Protein AF-A0A2W6ZBE6-F1 (afdb_monomer_lite)

Structure (mmCIF, N/CA/C/O backbone):
data_AF-A0A2W6ZBE6-F1
#
_entry.id   AF-A0A2W6ZBE6-F1
#
loop_
_atom_site.group_PDB
_atom_site.id
_atom_site.type_symbol
_atom_site.label_atom_id
_atom_site.label_alt_id
_atom_site.label_comp_id
_atom_site.label_asym_id
_atom_site.label_entity_id
_atom_site.label_seq_id
_atom_site.pdbx_PDB_ins_code
_atom_site.Cartn_x
_atom_site.Cartn_y
_atom_site.Cartn_z
_atom_site.occupancy
_atom_site.B_iso_or_equiv
_atom_site.auth_seq_id
_atom_site.auth_comp_id
_atom_site.auth_asym_id
_atom_site.auth_atom_id
_atom_site.pdbx_PDB_model_num
ATOM 1 N N . MET A 1 1 ? 1.643 -12.311 -13.728 1.00 65.69 1 MET A N 1
ATOM 2 C CA . MET A 1 1 ? 2.041 -13.261 -14.792 1.00 65.69 1 MET A CA 1
ATOM 3 C C . MET A 1 1 ? 3.138 -12.632 -15.634 1.00 65.69 1 MET A C 1
ATOM 5 O O . MET A 1 1 ? 3.036 -11.437 -15.889 1.00 65.69 1 MET A O 1
ATOM 9 N N . PRO A 1 2 ? 4.175 -13.387 -16.030 1.00 70.38 2 PRO A N 1
ATOM 10 C CA . PRO A 1 2 ? 5.198 -12.881 -16.935 1.00 70.38 2 PRO A CA 1
ATOM 11 C C . PRO A 1 2 ? 4.637 -12.746 -18.359 1.00 70.38 2 PRO A C 1
ATOM 13 O O . PRO A 1 2 ? 4.106 -13.714 -18.909 1.00 70.38 2 PRO A O 1
ATOM 16 N N . VAL A 1 3 ? 4.766 -11.559 -18.948 1.00 72.94 3 VAL A N 1
ATOM 17 C CA . VAL A 1 3 ? 4.407 -11.250 -20.341 1.00 72.94 3 VAL A CA 1
ATOM 18 C C . VAL A 1 3 ? 5.595 -10.641 -21.078 1.00 72.94 3 VAL A C 1
ATOM 20 O O . VAL A 1 3 ? 6.477 -10.050 -20.450 1.00 72.94 3 VAL A O 1
ATOM 23 N N . THR A 1 4 ? 5.651 -10.784 -22.398 1.00 72.81 4 THR A N 1
ATOM 24 C CA . THR A 1 4 ? 6.714 -10.175 -23.206 1.00 72.81 4 THR A CA 1
ATOM 25 C C . THR A 1 4 ? 6.465 -8.675 -23.383 1.00 72.81 4 THR A C 1
ATOM 27 O O . THR A 1 4 ? 5.330 -8.242 -23.572 1.00 72.81 4 THR A O 1
ATOM 30 N N . THR A 1 5 ? 7.513 -7.857 -23.305 1.00 74.12 5 THR A N 1
ATOM 31 C CA . THR A 1 5 ? 7.397 -6.388 -23.347 1.00 74.12 5 THR A CA 1
ATOM 32 C C . THR A 1 5 ? 7.061 -5.823 -24.728 1.00 74.12 5 THR A C 1
ATOM 34 O O . THR A 1 5 ? 6.544 -4.712 -24.808 1.00 74.12 5 THR A O 1
ATOM 37 N N . ASP A 1 6 ? 7.355 -6.557 -25.800 1.00 73.62 6 ASP A N 1
ATOM 38 C CA . ASP A 1 6 ? 7.165 -6.137 -27.194 1.00 73.62 6 ASP A CA 1
ATOM 39 C C . ASP A 1 6 ? 5.770 -6.469 -27.743 1.00 73.62 6 ASP A C 1
ATOM 41 O O . ASP A 1 6 ? 5.188 -5.691 -28.495 1.00 73.62 6 ASP A O 1
ATOM 45 N N . THR A 1 7 ? 5.241 -7.625 -27.355 1.00 75.56 7 THR A N 1
ATOM 46 C CA . THR A 1 7 ? 4.015 -8.227 -27.891 1.00 75.56 7 THR A CA 1
ATOM 47 C C . THR A 1 7 ? 2.885 -8.260 -26.867 1.00 75.56 7 THR A C 1
ATOM 49 O O . THR A 1 7 ? 1.722 -8.310 -27.252 1.00 75.56 7 THR A O 1
ATOM 52 N N . GLY A 1 8 ? 3.196 -8.206 -25.567 1.00 76.06 8 GLY A N 1
ATOM 53 C CA . GLY A 1 8 ? 2.214 -8.367 -24.490 1.00 76.06 8 GLY A CA 1
ATOM 54 C C . GLY A 1 8 ? 1.739 -9.810 -24.292 1.00 76.06 8 GLY A C 1
ATOM 55 O O . GLY A 1 8 ? 0.866 -10.056 -23.461 1.00 76.06 8 GLY A O 1
ATOM 56 N N . ASP A 1 9 ? 2.312 -10.767 -25.025 1.00 78.75 9 ASP A N 1
ATOM 57 C CA . ASP A 1 9 ? 1.944 -12.176 -24.941 1.00 78.75 9 ASP A CA 1
ATOM 58 C C . ASP A 1 9 ? 2.423 -12.814 -23.631 1.00 78.75 9 ASP A C 1
ATOM 60 O O . ASP A 1 9 ? 3.460 -12.452 -23.074 1.00 78.75 9 ASP A O 1
ATOM 64 N N . ILE A 1 10 ? 1.684 -13.815 -23.141 1.00 73.00 10 ILE A N 1
ATOM 65 C CA . ILE A 1 10 ? 2.072 -14.585 -21.953 1.00 73.00 10 ILE A CA 1
ATOM 66 C C . ILE A 1 10 ? 3.362 -15.360 -22.247 1.00 73.00 10 ILE A C 1
ATOM 68 O O . ILE A 1 10 ? 3.397 -16.208 -23.138 1.00 73.00 10 ILE A O 1
ATOM 72 N N . ALA A 1 11 ? 4.404 -15.106 -21.452 1.00 69.94 11 ALA A N 1
ATOM 73 C CA . ALA A 1 11 ? 5.728 -15.694 -21.651 1.00 69.94 11 ALA A CA 1
ATOM 74 C C . ALA A 1 11 ? 5.818 -17.163 -21.189 1.00 69.94 11 ALA A C 1
ATOM 76 O O . ALA A 1 11 ? 6.668 -17.905 -21.671 1.00 69.94 11 ALA A O 1
ATOM 77 N N . ILE A 1 12 ? 4.962 -17.591 -20.249 1.00 66.19 12 ILE A N 1
ATOM 78 C CA . ILE A 1 12 ? 4.907 -18.967 -19.724 1.00 66.19 12 ILE A CA 1
ATOM 79 C C . ILE A 1 12 ? 3.445 -19.415 -19.615 1.00 66.19 12 ILE A C 1
ATOM 81 O O . ILE A 1 12 ? 2.671 -18.837 -18.850 1.00 66.19 12 ILE A O 1
ATOM 85 N N . THR A 1 13 ? 3.067 -20.472 -20.335 1.00 62.72 13 THR A N 1
ATOM 86 C CA . THR A 1 13 ? 1.751 -21.121 -20.229 1.00 62.72 13 THR A CA 1
ATOM 87 C C . THR A 1 13 ? 1.839 -22.385 -19.367 1.00 62.72 13 THR A C 1
ATOM 89 O O . THR A 1 13 ? 2.733 -23.203 -19.546 1.00 62.72 13 THR A O 1
ATOM 92 N N . LEU A 1 14 ? 0.899 -22.571 -18.429 1.00 57.34 14 LEU A N 1
ATOM 93 C CA . LEU A 1 14 ? 0.823 -23.752 -17.542 1.00 57.34 14 LEU A CA 1
ATOM 94 C C . LEU A 1 14 ? -0.012 -24.916 -18.121 1.00 57.34 14 LEU A C 1
ATOM 96 O O . LEU A 1 14 ? -0.210 -25.927 -17.449 1.00 57.34 14 LEU A O 1
ATOM 100 N N . ARG A 1 15 ? -0.527 -24.788 -19.350 1.00 54.41 15 ARG A N 1
ATOM 101 C CA . ARG A 1 15 ? -1.216 -25.869 -20.071 1.00 54.41 15 ARG A CA 1
ATOM 102 C C . ARG A 1 15 ? -0.215 -26.587 -20.977 1.00 54.41 15 ARG A C 1
ATOM 104 O O . ARG A 1 15 ? 0.450 -25.953 -21.788 1.00 54.41 15 ARG A O 1
ATOM 111 N N . SER A 1 16 ? -0.055 -27.887 -20.728 1.00 56.03 16 SER A N 1
ATOM 112 C CA . SER A 1 16 ? 1.073 -28.724 -21.162 1.00 56.03 16 SER A CA 1
ATOM 113 C C . SER A 1 16 ? 0.890 -29.378 -22.542 1.00 56.03 16 SER A C 1
ATOM 115 O O . SER A 1 16 ? 1.605 -30.327 -22.858 1.00 56.03 16 SER A O 1
ATOM 117 N N . ASP A 1 17 ? -0.071 -28.925 -23.343 1.00 59.41 17 ASP A N 1
ATOM 118 C CA . ASP A 1 17 ? -0.439 -29.509 -24.638 1.00 59.41 17 ASP A CA 1
ATOM 119 C C . ASP A 1 17 ? -0.013 -28.669 -25.856 1.00 59.41 17 ASP A C 1
ATOM 121 O O . ASP A 1 17 ? -0.056 -29.163 -26.982 1.00 59.41 17 ASP A O 1
ATOM 125 N N . GLU A 1 18 ? 0.482 -27.447 -25.648 1.00 63.34 18 GLU A N 1
ATOM 126 C CA . GLU A 1 18 ? 1.016 -26.585 -26.707 1.00 63.34 18 GLU A CA 1
ATOM 127 C C . GLU A 1 18 ? 2.547 -26.492 -26.591 1.00 63.34 18 GLU A C 1
ATOM 129 O O . GLU A 1 18 ? 3.091 -26.360 -25.491 1.00 63.34 18 GLU A O 1
ATOM 134 N N . ALA A 1 19 ? 3.263 -26.605 -27.719 1.00 59.69 19 ALA A N 1
ATOM 135 C CA . ALA A 1 19 ? 4.721 -26.481 -27.745 1.00 59.69 19 ALA A CA 1
ATOM 136 C C . ALA A 1 19 ? 5.146 -25.166 -27.060 1.00 59.69 19 ALA A C 1
ATOM 138 O O . ALA A 1 19 ? 4.481 -24.145 -27.262 1.00 59.69 19 ALA A O 1
ATOM 139 N N . PRO A 1 20 ? 6.222 -25.164 -26.247 1.00 57.28 20 PRO A N 1
ATOM 140 C CA . PRO A 1 20 ? 6.617 -23.984 -25.489 1.00 57.28 20 PRO A CA 1
ATOM 141 C C . PRO A 1 20 ? 6.773 -22.799 -26.440 1.00 57.28 20 PRO A C 1
ATOM 143 O O . PRO A 1 20 ? 7.522 -22.881 -27.415 1.00 57.28 20 PRO A O 1
ATOM 146 N N . ARG A 1 21 ? 6.052 -21.705 -26.168 1.00 57.00 21 ARG A N 1
ATOM 147 C CA . ARG A 1 21 ? 6.171 -20.479 -26.959 1.00 57.00 21 ARG A CA 1
ATOM 148 C C . ARG A 1 21 ? 7.610 -19.984 -26.866 1.00 57.00 21 ARG A C 1
ATOM 150 O O . ARG A 1 21 ? 8.060 -19.528 -25.817 1.00 57.00 21 ARG A O 1
ATOM 157 N N . THR A 1 22 ? 8.352 -20.103 -27.960 1.00 56.25 22 THR A N 1
ATOM 158 C CA . THR A 1 22 ? 9.726 -19.615 -28.044 1.00 56.25 22 THR A CA 1
ATOM 159 C C . THR A 1 22 ? 9.693 -18.100 -28.198 1.00 56.25 22 THR A C 1
ATOM 161 O O . THR A 1 22 ? 9.383 -17.575 -29.267 1.00 56.25 22 THR A O 1
ATOM 164 N N . VAL A 1 23 ? 10.015 -17.378 -27.127 1.00 57.25 23 VAL A N 1
ATOM 165 C CA . VAL A 1 23 ? 10.181 -15.923 -27.189 1.00 57.25 23 VAL A CA 1
ATOM 166 C C . VAL A 1 23 ? 11.502 -15.632 -27.901 1.00 57.25 23 VAL A C 1
ATOM 168 O O . VAL A 1 23 ? 12.581 -15.919 -27.381 1.00 57.25 23 VAL A O 1
ATOM 171 N N . THR A 1 24 ? 11.431 -15.085 -29.116 1.00 58.09 24 THR A N 1
ATOM 172 C CA . THR A 1 24 ? 12.631 -14.678 -29.859 1.00 58.09 24 THR A CA 1
ATOM 173 C C . THR A 1 24 ? 13.123 -13.347 -29.305 1.00 58.09 24 THR A C 1
ATOM 175 O O . THR A 1 24 ? 12.616 -12.286 -29.657 1.00 58.09 24 THR A O 1
ATOM 178 N N . VAL A 1 25 ? 14.109 -13.396 -28.411 1.00 56.66 25 VAL A N 1
ATOM 179 C CA . VAL A 1 25 ? 14.699 -12.194 -27.812 1.00 56.66 25 VAL A CA 1
ATOM 180 C C . VAL A 1 25 ? 15.662 -11.560 -28.818 1.00 56.66 25 VAL A C 1
ATOM 182 O O . VAL A 1 25 ? 16.738 -12.100 -29.064 1.00 56.66 25 VAL A O 1
ATOM 185 N N . ARG A 1 26 ? 15.282 -10.429 -29.428 1.00 55.91 26 ARG A N 1
ATOM 186 C CA . ARG A 1 26 ? 16.157 -9.706 -30.374 1.00 55.91 26 ARG A CA 1
ATOM 187 C C . ARG A 1 26 ? 17.293 -8.930 -29.696 1.00 55.91 26 ARG A C 1
ATOM 189 O O . ARG A 1 26 ? 18.295 -8.683 -30.351 1.00 55.91 26 ARG A O 1
ATOM 196 N N . ASP A 1 27 ? 17.184 -8.650 -28.396 1.00 58.62 27 ASP A N 1
ATOM 197 C CA . ASP A 1 27 ? 18.223 -8.000 -27.588 1.00 58.62 27 ASP A CA 1
ATOM 198 C C . ASP A 1 27 ? 18.318 -8.647 -26.199 1.00 58.62 27 ASP A C 1
ATOM 200 O O . ASP A 1 27 ? 17.539 -8.352 -25.292 1.00 58.62 27 ASP A O 1
ATOM 204 N N . GLY A 1 28 ? 19.284 -9.551 -26.015 1.00 58.06 28 GLY A N 1
ATOM 205 C CA . GLY A 1 28 ? 19.612 -10.153 -24.718 1.00 58.06 28 GLY A CA 1
ATOM 206 C C . GLY A 1 28 ? 20.337 -9.163 -23.803 1.00 58.06 28 GLY A C 1
ATOM 207 O O . GLY A 1 28 ? 21.509 -9.354 -23.475 1.00 58.06 28 GLY A O 1
ATOM 208 N N . SER A 1 29 ? 19.675 -8.067 -23.432 1.00 63.50 29 SER A N 1
ATOM 209 C CA . SER A 1 29 ? 20.253 -7.062 -22.544 1.00 63.50 29 SER A CA 1
ATOM 210 C C . SER A 1 29 ? 20.427 -7.626 -21.134 1.00 63.50 29 SER A C 1
ATOM 212 O O . SER A 1 29 ? 19.498 -8.133 -20.517 1.00 63.50 29 SER A O 1
ATOM 214 N N . ARG A 1 30 ? 21.632 -7.489 -20.568 1.00 63.69 30 ARG A N 1
ATOM 215 C CA . ARG A 1 30 ? 21.888 -7.781 -19.141 1.00 63.69 30 ARG A CA 1
ATOM 216 C C . ARG A 1 30 ? 21.415 -6.655 -18.216 1.00 63.69 30 ARG A C 1
ATOM 218 O O . ARG A 1 30 ? 21.510 -6.788 -16.999 1.00 63.69 30 ARG A O 1
ATOM 225 N N . LEU A 1 31 ? 20.976 -5.536 -18.793 1.00 65.94 31 LEU A N 1
ATOM 226 C CA . LEU A 1 31 ? 20.508 -4.351 -18.075 1.00 65.94 31 LEU A CA 1
ATOM 227 C C . LEU A 1 31 ? 18.977 -4.280 -18.031 1.00 65.94 31 LEU A C 1
ATOM 229 O O . LEU A 1 31 ? 18.429 -3.696 -17.098 1.00 65.94 31 LEU A O 1
ATOM 233 N N . ARG A 1 32 ? 18.289 -4.874 -19.015 1.00 66.81 32 ARG A N 1
ATOM 234 C CA . ARG A 1 32 ? 16.825 -4.873 -19.127 1.00 66.81 32 ARG A CA 1
ATOM 235 C C . ARG A 1 32 ? 16.295 -6.250 -19.526 1.00 66.81 32 ARG A C 1
ATOM 237 O O . ARG A 1 32 ? 16.810 -6.872 -20.445 1.00 66.81 32 ARG A O 1
ATOM 244 N N . SER A 1 33 ? 15.268 -6.699 -18.819 1.00 72.75 33 SER A N 1
ATOM 245 C CA . SER A 1 33 ? 14.455 -7.878 -19.101 1.00 72.75 33 SER A CA 1
ATOM 246 C C . SER A 1 33 ? 13.458 -7.573 -20.222 1.00 72.75 33 SER A C 1
ATOM 248 O O . SER A 1 33 ? 12.825 -6.522 -20.220 1.00 72.75 33 SER A O 1
ATOM 250 N N . ASN A 1 34 ? 13.256 -8.511 -21.149 1.00 72.06 34 ASN A N 1
ATOM 251 C CA . ASN A 1 34 ? 12.140 -8.451 -22.102 1.00 72.06 34 ASN A CA 1
ATOM 252 C C . ASN A 1 34 ? 10.844 -9.071 -21.542 1.00 72.06 34 ASN A C 1
ATOM 254 O O . ASN A 1 34 ? 9.863 -9.228 -22.266 1.00 72.06 34 ASN A O 1
ATOM 258 N N . VAL A 1 35 ? 10.854 -9.458 -20.266 1.00 69.81 35 VAL A N 1
ATOM 259 C CA . VAL A 1 35 ? 9.710 -9.994 -19.531 1.00 69.81 35 VAL A CA 1
ATOM 260 C C . VAL A 1 35 ? 9.282 -8.981 -18.476 1.00 69.81 35 VAL A C 1
ATOM 262 O O . VAL A 1 35 ? 10.109 -8.547 -17.669 1.00 69.81 35 VAL A O 1
ATOM 265 N N . ARG A 1 36 ? 7.988 -8.649 -18.465 1.00 74.25 36 ARG A N 1
ATOM 266 C CA . ARG A 1 36 ? 7.326 -7.820 -17.450 1.00 74.25 36 ARG A CA 1
ATOM 267 C C . ARG A 1 36 ? 6.389 -8.673 -16.602 1.00 74.25 36 ARG A C 1
ATOM 269 O O . ARG A 1 36 ? 5.755 -9.597 -17.108 1.00 74.25 36 ARG A O 1
ATOM 276 N N . TYR A 1 37 ? 6.283 -8.350 -15.319 1.00 73.94 37 TYR A N 1
ATOM 277 C CA . TYR A 1 37 ? 5.304 -8.955 -14.422 1.00 73.94 37 TYR A CA 1
ATOM 278 C C . TYR A 1 37 ? 4.060 -8.075 -14.327 1.00 73.94 37 TYR A C 1
ATOM 280 O O . TYR A 1 37 ? 4.125 -6.993 -13.752 1.00 73.94 37 TYR A O 1
ATOM 288 N N . ASP A 1 38 ? 2.932 -8.576 -14.834 1.00 74.94 38 ASP A N 1
ATOM 289 C CA . ASP A 1 38 ? 1.641 -7.889 -14.733 1.00 74.94 38 ASP A CA 1
ATOM 290 C C . ASP A 1 38 ? 0.743 -8.554 -13.681 1.00 74.94 38 ASP A C 1
ATOM 292 O O . ASP A 1 38 ? 0.606 -9.787 -13.645 1.00 74.94 38 ASP A O 1
ATOM 296 N N . MET A 1 39 ? 0.123 -7.740 -12.822 1.00 76.31 39 MET A N 1
ATOM 297 C CA . MET A 1 39 ? -0.902 -8.179 -11.873 1.00 76.31 39 MET A CA 1
ATOM 298 C C . MET A 1 39 ? -2.281 -8.030 -12.521 1.00 76.31 39 MET A C 1
ATOM 300 O O . MET A 1 39 ? -2.729 -6.919 -12.779 1.00 76.31 39 MET A O 1
ATOM 304 N N . ALA A 1 40 ? -2.949 -9.151 -12.804 1.00 79.56 40 ALA A N 1
ATOM 305 C CA . ALA A 1 40 ? -4.271 -9.138 -13.435 1.00 79.56 40 ALA A CA 1
ATOM 306 C C . ALA A 1 40 ? -5.400 -8.930 -12.414 1.00 79.56 40 ALA A C 1
ATOM 308 O O . ALA A 1 40 ? -6.334 -8.173 -12.660 1.00 79.56 40 ALA A O 1
ATOM 309 N N . TRP A 1 41 ? -5.322 -9.616 -11.274 1.00 80.56 41 TRP A N 1
ATOM 310 C CA . TRP A 1 41 ? -6.265 -9.503 -10.166 1.00 80.56 41 TRP A CA 1
ATOM 311 C C . TRP A 1 41 ? -5.640 -10.059 -8.884 1.00 80.56 41 TRP A C 1
ATOM 313 O O . TRP A 1 41 ? -4.752 -10.912 -8.944 1.00 80.56 41 TRP A O 1
ATOM 323 N N . THR A 1 42 ? -6.158 -9.613 -7.739 1.00 85.19 42 THR A N 1
ATOM 324 C CA . THR A 1 42 ? -5.842 -10.149 -6.409 1.00 85.19 42 THR A CA 1
ATOM 325 C C . THR A 1 42 ? -7.152 -10.418 -5.680 1.00 85.19 42 THR A C 1
ATOM 327 O O . THR A 1 42 ? -8.012 -9.543 -5.611 1.00 85.19 42 THR A O 1
ATOM 330 N N . ILE A 1 43 ? -7.315 -11.629 -5.145 1.00 89.56 43 ILE A N 1
ATOM 331 C CA . ILE A 1 43 ? -8.428 -11.977 -4.254 1.00 89.56 43 ILE A CA 1
ATOM 332 C C . ILE A 1 43 ? -7.857 -12.144 -2.852 1.00 89.56 43 ILE A C 1
ATOM 334 O O . ILE A 1 43 ? -6.923 -12.918 -2.651 1.00 89.56 43 ILE A O 1
ATOM 338 N N . VAL A 1 44 ? -8.442 -11.437 -1.887 1.00 88.88 44 VAL A N 1
ATOM 339 C CA . VAL A 1 44 ? -8.041 -11.492 -0.480 1.00 88.88 44 VAL A CA 1
ATOM 340 C C . VAL A 1 44 ? -9.216 -11.991 0.346 1.00 88.88 44 VAL A C 1
ATOM 342 O O . VAL A 1 44 ? -10.316 -11.449 0.266 1.00 88.88 44 VAL A O 1
ATOM 345 N N . ILE A 1 45 ? -8.978 -13.033 1.140 1.00 91.75 45 ILE A N 1
ATOM 346 C CA . ILE A 1 45 ? -9.953 -13.582 2.084 1.00 91.75 45 ILE A CA 1
ATOM 347 C C . ILE A 1 45 ? -9.471 -13.232 3.484 1.00 91.75 45 ILE A C 1
ATOM 349 O O . ILE A 1 45 ? -8.342 -13.553 3.851 1.00 91.75 45 ILE A O 1
ATOM 353 N N . ILE A 1 46 ? -10.329 -12.570 4.257 1.00 90.75 46 ILE A N 1
ATOM 354 C CA . ILE A 1 46 ? -9.987 -12.068 5.584 1.00 90.75 46 ILE A CA 1
ATOM 355 C C . ILE A 1 46 ? -10.858 -12.759 6.625 1.00 90.75 46 ILE A C 1
ATOM 357 O O . ILE A 1 46 ? -12.086 -12.723 6.551 1.00 90.75 46 ILE A O 1
ATOM 361 N N . ASP A 1 47 ? -10.209 -13.341 7.628 1.00 93.44 47 ASP A N 1
ATOM 362 C CA . ASP A 1 47 ? -10.877 -13.778 8.846 1.00 93.44 47 ASP A CA 1
ATOM 363 C C . ASP A 1 47 ? -11.047 -12.584 9.795 1.00 93.44 47 ASP A C 1
ATOM 365 O O . ASP A 1 47 ? -10.124 -12.195 10.516 1.00 93.44 47 ASP A O 1
ATOM 369 N N . MET A 1 48 ? -12.247 -12.000 9.794 1.00 91.81 48 MET A N 1
ATOM 370 C CA . MET A 1 48 ? -12.582 -10.831 10.614 1.00 91.81 48 MET A CA 1
ATOM 371 C C . MET A 1 48 ? -12.512 -11.108 12.121 1.00 91.81 48 MET A C 1
ATOM 373 O O . MET A 1 48 ? -12.372 -10.171 12.901 1.00 91.81 48 MET A O 1
ATOM 377 N N . SER A 1 49 ? -12.561 -12.372 12.558 1.00 92.88 49 SER A N 1
ATOM 378 C CA . SER A 1 49 ? -12.405 -12.705 13.980 1.00 92.88 49 SER A CA 1
ATOM 379 C C . SER A 1 49 ? -10.978 -12.462 14.487 1.00 92.88 49 SER A C 1
ATOM 381 O O . SER A 1 49 ? -10.759 -12.293 15.686 1.00 92.88 49 SER A O 1
ATOM 383 N N . ARG A 1 50 ? -10.004 -12.384 13.571 1.00 91.75 50 ARG A N 1
ATOM 384 C CA . ARG A 1 50 ? -8.576 -12.223 13.871 1.00 91.75 50 ARG A CA 1
ATOM 385 C C . ARG A 1 50 ? -8.050 -10.807 13.649 1.00 91.75 50 ARG A C 1
ATOM 387 O O . ARG A 1 50 ? -6.859 -10.576 13.828 1.00 91.75 50 ARG A O 1
ATOM 394 N N . THR A 1 51 ? -8.909 -9.854 13.289 1.00 92.06 51 THR A N 1
ATOM 395 C CA . THR A 1 51 ? -8.505 -8.462 13.019 1.00 92.06 51 THR A CA 1
ATOM 396 C C . THR A 1 51 ? -8.513 -7.574 14.263 1.00 92.06 51 THR A C 1
ATOM 398 O O . THR A 1 51 ? -8.181 -6.396 14.170 1.00 92.06 51 THR A O 1
ATOM 401 N N . ASN A 1 52 ? -8.889 -8.119 15.427 1.00 89.25 52 ASN A N 1
ATOM 402 C CA . ASN A 1 52 ? -8.931 -7.416 16.713 1.00 89.25 52 ASN A CA 1
ATOM 403 C C . ASN A 1 52 ? -9.734 -6.096 16.679 1.00 89.25 52 ASN A C 1
ATOM 405 O O . ASN A 1 52 ? -9.358 -5.108 17.303 1.00 89.25 52 ASN A O 1
ATOM 409 N N . GLY A 1 53 ? -10.830 -6.067 15.911 1.00 89.19 53 GLY A N 1
ATOM 410 C CA . GLY A 1 53 ? -11.696 -4.890 15.799 1.00 89.19 53 GLY A CA 1
ATOM 411 C C . GLY A 1 53 ? -11.146 -3.766 14.916 1.00 89.19 53 GLY A C 1
ATOM 412 O O . GLY A 1 53 ? -11.657 -2.651 14.996 1.00 89.19 53 GLY A O 1
ATOM 413 N N . ALA A 1 54 ? -10.136 -4.035 14.077 1.00 92.69 54 ALA A N 1
ATOM 414 C CA . ALA A 1 54 ? -9.624 -3.058 13.119 1.00 92.69 54 ALA A CA 1
ATOM 415 C C . ALA A 1 54 ? -10.771 -2.452 12.281 1.00 92.69 54 ALA A C 1
ATOM 417 O O . ALA A 1 54 ? -11.577 -3.207 11.718 1.00 92.69 54 ALA A O 1
ATOM 418 N N . PRO A 1 55 ? -10.857 -1.112 12.164 1.00 93.19 55 PRO A N 1
ATOM 419 C CA . PRO A 1 55 ? -11.878 -0.478 11.343 1.00 93.19 55 PRO A CA 1
ATOM 420 C C . PRO A 1 55 ? -11.773 -0.958 9.894 1.00 93.19 55 PRO A C 1
ATOM 422 O O . PRO A 1 55 ? -10.683 -0.978 9.323 1.00 93.19 55 PRO A O 1
ATOM 425 N N . LEU A 1 56 ? -12.909 -1.308 9.282 1.00 93.00 56 LEU A N 1
ATOM 426 C CA . LEU A 1 56 ? -12.933 -1.907 7.943 1.00 93.00 56 LEU A CA 1
ATOM 427 C C . LEU A 1 56 ? -12.219 -1.043 6.891 1.00 93.00 56 LEU A C 1
ATOM 429 O O . LEU A 1 56 ? -11.529 -1.589 6.037 1.00 93.00 56 LEU A O 1
ATOM 433 N N . GLY A 1 57 ? -12.348 0.286 6.971 1.00 94.69 57 GLY A N 1
ATOM 434 C CA . GLY A 1 57 ? -11.654 1.205 6.062 1.00 94.69 57 GLY A CA 1
ATOM 435 C C . GLY A 1 57 ? -10.131 1.104 6.173 1.00 94.69 57 GLY A C 1
ATOM 436 O O . GLY A 1 57 ? -9.451 0.923 5.172 1.00 94.69 57 GLY A O 1
ATOM 437 N N . VAL A 1 58 ? -9.599 1.105 7.396 1.00 95.69 58 VAL A N 1
ATOM 438 C CA . VAL A 1 58 ? -8.151 1.004 7.641 1.00 95.69 58 VAL A CA 1
ATOM 439 C C . VAL A 1 58 ? -7.619 -0.383 7.272 1.00 95.69 58 VAL A C 1
ATOM 441 O O . VAL A 1 58 ? -6.521 -0.522 6.739 1.00 95.69 58 VAL A O 1
ATOM 444 N N . LEU A 1 59 ? -8.418 -1.427 7.502 1.00 95.31 59 LEU A N 1
ATOM 445 C CA . LEU A 1 59 ? -8.103 -2.781 7.058 1.00 95.31 59 LEU A CA 1
ATOM 446 C C . LEU A 1 59 ? -8.064 -2.885 5.525 1.00 95.31 59 LEU A C 1
ATOM 448 O O . LEU A 1 59 ? -7.181 -3.549 4.984 1.00 95.31 59 LEU A O 1
ATOM 452 N N . ALA A 1 60 ? -8.987 -2.226 4.822 1.00 94.81 60 ALA A N 1
ATOM 453 C CA . ALA A 1 60 ? -8.980 -2.164 3.364 1.00 94.81 60 ALA A CA 1
ATOM 454 C C . ALA A 1 60 ? -7.747 -1.414 2.836 1.00 94.81 60 ALA A C 1
ATOM 456 O O . ALA A 1 60 ? -7.123 -1.872 1.879 1.00 94.81 60 ALA A O 1
ATOM 457 N N . ASP A 1 61 ? -7.345 -0.326 3.493 1.00 95.62 61 ASP A N 1
ATOM 458 C CA . ASP A 1 61 ? -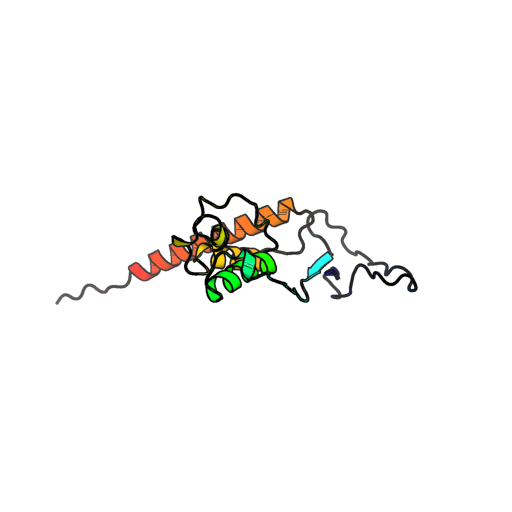6.114 0.406 3.181 1.00 95.62 61 ASP A CA 1
ATOM 459 C C . ASP A 1 61 ? -4.866 -0.477 3.371 1.00 95.62 61 ASP A C 1
ATOM 461 O O . ASP A 1 61 ? -4.018 -0.563 2.480 1.00 95.62 61 ASP A O 1
ATOM 465 N N . TYR A 1 62 ? -4.785 -1.213 4.486 1.00 94.31 62 TYR A N 1
ATOM 466 C CA . TYR A 1 62 ? -3.715 -2.183 4.747 1.00 94.31 62 TYR A CA 1
ATOM 467 C C . TYR A 1 62 ? -3.647 -3.272 3.668 1.00 94.31 62 TYR A C 1
ATOM 469 O O . TYR A 1 62 ? -2.588 -3.547 3.102 1.00 94.31 62 TYR A O 1
ATOM 477 N N . VAL A 1 63 ? -4.789 -3.883 3.342 1.00 93.50 63 VAL A N 1
ATOM 478 C CA . VAL A 1 63 ? -4.873 -4.934 2.319 1.00 93.50 63 VAL A CA 1
ATOM 479 C C . VAL A 1 63 ? -4.517 -4.394 0.937 1.00 93.50 63 VAL A C 1
ATOM 481 O O . VAL A 1 63 ? -3.880 -5.102 0.154 1.00 93.50 63 VAL A O 1
ATOM 484 N N . SER A 1 64 ? -4.877 -3.144 0.644 1.00 92.38 64 SER A N 1
ATOM 485 C CA . SER A 1 64 ? -4.499 -2.471 -0.598 1.00 92.38 64 SER A CA 1
ATOM 486 C C . SER A 1 64 ? -2.983 -2.347 -0.709 1.00 92.38 64 SER A C 1
ATOM 488 O O . SER A 1 64 ? -2.434 -2.693 -1.751 1.00 92.38 64 SER A O 1
ATOM 490 N N . MET A 1 65 ? -2.290 -1.965 0.368 1.00 91.50 65 MET A N 1
ATOM 491 C CA . MET A 1 65 ? -0.823 -1.918 0.385 1.00 91.50 65 MET A CA 1
ATOM 492 C C . MET A 1 65 ? -0.191 -3.293 0.168 1.00 91.50 65 MET A C 1
ATOM 494 O O . MET A 1 65 ? 0.653 -3.443 -0.714 1.00 91.50 65 MET A O 1
ATOM 498 N N . VAL A 1 66 ? -0.635 -4.314 0.906 1.00 89.94 66 VAL A N 1
ATOM 499 C CA . VAL A 1 66 ? -0.126 -5.689 0.747 1.00 89.94 66 VAL A CA 1
ATOM 500 C C . VAL A 1 66 ? -0.331 -6.190 -0.686 1.00 89.94 66 VAL A C 1
ATOM 502 O O . VAL A 1 66 ? 0.569 -6.786 -1.273 1.00 89.94 66 VAL A O 1
ATOM 505 N N . SER A 1 67 ? -1.497 -5.912 -1.272 1.00 88.50 67 SER A N 1
ATOM 506 C CA . SER A 1 67 ? -1.866 -6.399 -2.604 1.00 88.50 67 SER A CA 1
ATOM 507 C C . SER A 1 67 ? -1.149 -5.653 -3.726 1.00 88.50 67 SER A C 1
ATOM 509 O O . SER A 1 67 ? -0.641 -6.281 -4.649 1.00 88.50 67 SER A O 1
ATOM 511 N N . LEU A 1 68 ? -1.119 -4.320 -3.665 1.00 86.88 68 LEU A N 1
ATOM 512 C CA . LEU A 1 68 ? -0.571 -3.478 -4.730 1.00 86.88 68 LEU A CA 1
ATOM 513 C C . LEU A 1 68 ? 0.948 -3.425 -4.706 1.00 86.88 68 LEU A C 1
ATOM 515 O O . LEU A 1 68 ? 1.551 -3.269 -5.767 1.00 86.88 68 LEU A O 1
ATOM 519 N N . ALA A 1 69 ? 1.551 -3.522 -3.522 1.00 83.75 69 ALA A N 1
ATOM 520 C CA . ALA A 1 69 ? 2.992 -3.429 -3.381 1.00 83.75 69 ALA A CA 1
ATOM 521 C C . ALA A 1 69 ? 3.698 -4.779 -3.238 1.00 83.75 69 ALA A C 1
ATOM 523 O O . ALA A 1 69 ? 4.919 -4.826 -3.363 1.00 83.75 69 ALA A O 1
ATOM 524 N N . GLN A 1 70 ? 2.957 -5.868 -2.996 1.00 74.44 70 GLN A N 1
ATOM 525 C CA . GLN A 1 70 ? 3.521 -7.202 -2.742 1.00 74.44 70 GLN A CA 1
ATOM 526 C C . GLN A 1 70 ? 4.619 -7.175 -1.658 1.00 74.44 70 GLN A C 1
ATOM 528 O O . GLN A 1 70 ? 5.610 -7.901 -1.731 1.00 74.44 70 GLN A O 1
ATOM 533 N N . VAL A 1 71 ? 4.451 -6.298 -0.664 1.00 75.94 71 VAL A N 1
ATOM 534 C CA . VAL A 1 71 ? 5.378 -6.117 0.458 1.00 75.94 71 VAL A CA 1
ATOM 535 C C . VAL A 1 71 ? 5.210 -7.230 1.482 1.00 75.94 71 VAL A C 1
ATOM 537 O O . VAL A 1 71 ? 4.101 -7.720 1.689 1.00 75.94 71 VAL A O 1
ATOM 540 N N . ASP A 1 72 ? 6.300 -7.599 2.157 1.00 78.12 72 ASP A N 1
ATOM 541 C CA . ASP A 1 72 ? 6.244 -8.521 3.291 1.00 78.12 72 ASP A CA 1
ATOM 542 C C . ASP A 1 72 ? 5.534 -7.842 4.482 1.00 78.12 72 ASP A C 1
ATOM 544 O O . ASP A 1 72 ? 6.090 -6.910 5.075 1.00 78.12 72 ASP A O 1
ATOM 548 N N . PRO A 1 73 ? 4.325 -8.289 4.874 1.00 74.94 73 PRO A N 1
ATOM 549 C CA . PRO A 1 73 ? 3.599 -7.706 5.998 1.00 74.94 73 PRO A CA 1
ATOM 550 C C . PRO A 1 73 ? 4.284 -7.941 7.352 1.00 74.94 73 PRO A C 1
ATOM 552 O O . PRO A 1 73 ? 3.955 -7.259 8.324 1.00 74.94 73 PRO A O 1
ATOM 555 N N . ALA A 1 74 ? 5.219 -8.893 7.442 1.00 78.25 74 ALA A N 1
ATOM 556 C CA . ALA A 1 74 ? 5.986 -9.166 8.651 1.00 78.25 74 ALA A CA 1
ATOM 557 C C . ALA A 1 74 ? 7.230 -8.272 8.791 1.00 78.25 74 ALA A C 1
ATOM 559 O O . ALA A 1 74 ? 7.813 -8.229 9.878 1.00 78.25 74 ALA A O 1
ATOM 560 N N . ALA A 1 75 ? 7.610 -7.518 7.752 1.00 82.94 75 ALA A N 1
ATOM 561 C CA . ALA A 1 75 ? 8.755 -6.613 7.789 1.00 82.94 75 ALA A CA 1
ATOM 562 C C . ALA A 1 75 ? 8.605 -5.552 8.887 1.00 82.94 75 ALA A C 1
ATOM 564 O O . ALA A 1 75 ? 7.509 -5.029 9.115 1.00 82.94 75 ALA A O 1
ATOM 565 N N . ASP A 1 76 ? 9.698 -5.229 9.580 1.00 83.81 76 ASP A N 1
ATOM 566 C CA . ASP A 1 76 ? 9.693 -4.176 10.596 1.00 83.81 76 ASP A CA 1
ATOM 567 C C . ASP A 1 76 ? 9.621 -2.795 9.932 1.00 83.81 76 ASP A C 1
ATOM 569 O O . ASP A 1 76 ? 10.560 -2.340 9.281 1.00 83.81 76 ASP A O 1
ATOM 573 N N . LEU A 1 77 ? 8.469 -2.147 10.098 1.00 84.19 77 LEU A N 1
ATOM 574 C CA . LEU A 1 77 ? 8.153 -0.823 9.561 1.00 84.19 77 LEU A CA 1
ATOM 575 C C . LEU A 1 77 ? 7.797 0.160 10.684 1.00 84.19 77 LEU A C 1
ATOM 577 O O . LEU A 1 77 ? 7.234 1.222 10.427 1.00 84.19 77 LEU A O 1
ATOM 581 N N . SER A 1 78 ? 8.133 -0.177 11.933 1.00 83.00 78 SER A N 1
ATOM 582 C CA . SER A 1 78 ? 7.795 0.620 13.120 1.00 83.00 78 SER A CA 1
ATOM 583 C C . SER A 1 78 ? 8.350 2.050 13.075 1.00 83.00 78 SER A C 1
ATOM 585 O O . SER A 1 78 ? 7.734 2.964 13.612 1.00 83.00 78 SER A O 1
ATOM 587 N N . GLY A 1 79 ? 9.474 2.270 12.385 1.00 84.94 79 GLY A N 1
ATOM 588 C CA . GLY A 1 79 ? 10.064 3.597 12.182 1.00 84.94 79 GLY A CA 1
ATOM 589 C C . GLY A 1 79 ? 9.429 4.433 11.062 1.00 84.94 79 GLY A C 1
ATOM 590 O O . GLY A 1 79 ? 9.897 5.539 10.805 1.00 84.94 79 GLY A O 1
ATOM 591 N N . GLN A 1 80 ? 8.416 3.917 10.360 1.00 87.56 80 GLN A N 1
ATOM 592 C CA . GLN A 1 80 ? 7.747 4.606 9.254 1.00 87.56 80 GLN A CA 1
ATOM 593 C C . GLN A 1 80 ? 6.288 4.898 9.611 1.00 87.56 80 GLN A C 1
ATOM 595 O O . GLN A 1 80 ? 5.599 4.079 10.214 1.00 87.56 80 GLN A O 1
ATOM 600 N N . SER A 1 81 ? 5.785 6.059 9.194 1.00 91.62 81 SER A N 1
ATOM 601 C CA . SER A 1 81 ? 4.357 6.364 9.293 1.00 91.62 81 SER A CA 1
ATOM 602 C C . SER A 1 81 ? 3.635 5.665 8.144 1.00 91.62 81 SER A C 1
ATOM 604 O O . SER A 1 81 ? 3.543 6.225 7.061 1.00 91.62 81 SER A O 1
ATOM 606 N N . THR A 1 82 ? 3.179 4.430 8.342 1.00 92.94 82 THR A N 1
ATOM 607 C CA . THR A 1 82 ? 2.544 3.594 7.305 1.00 92.94 82 THR A CA 1
ATOM 608 C C . THR A 1 82 ? 1.342 2.842 7.862 1.00 92.94 82 THR A C 1
ATOM 610 O O . THR A 1 82 ? 1.366 2.385 9.010 1.00 92.94 82 THR A O 1
ATOM 613 N N . VAL A 1 83 ? 0.320 2.634 7.027 1.00 94.88 83 VAL A N 1
ATOM 614 C CA . VAL A 1 83 ? -0.817 1.762 7.348 1.00 94.88 83 VAL A CA 1
ATOM 615 C C . VAL A 1 83 ? -0.379 0.329 7.660 1.00 94.88 83 VAL A C 1
ATOM 617 O O . VAL A 1 83 ? -1.062 -0.381 8.395 1.00 94.88 83 VAL A O 1
ATOM 620 N N . MET A 1 84 ? 0.798 -0.094 7.186 1.00 93.31 84 MET A N 1
ATOM 621 C CA . MET A 1 84 ? 1.367 -1.417 7.457 1.00 93.31 84 MET A CA 1
ATOM 622 C C . MET A 1 84 ? 1.603 -1.684 8.954 1.00 93.31 84 MET A C 1
ATOM 624 O O . MET A 1 84 ? 1.740 -2.838 9.361 1.00 93.31 84 MET A O 1
ATOM 628 N N . ASN A 1 85 ? 1.588 -0.643 9.793 1.00 93.19 85 ASN A N 1
ATOM 629 C CA . ASN A 1 85 ? 1.663 -0.767 11.246 1.00 93.19 85 ASN A CA 1
ATOM 630 C C . ASN A 1 85 ? 0.310 -1.041 11.927 1.00 93.19 85 ASN A C 1
ATOM 632 O O . ASN A 1 85 ? 0.289 -1.160 13.151 1.00 93.19 85 ASN A O 1
ATOM 636 N N . LEU A 1 86 ? -0.790 -1.217 11.178 1.00 93.38 86 LEU A 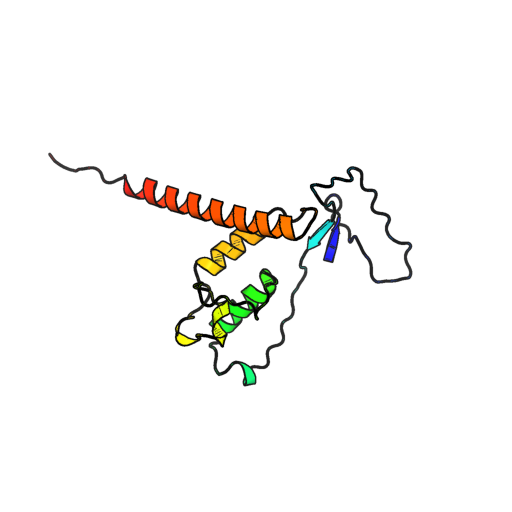N 1
ATOM 637 C CA . LEU A 1 86 ? -2.147 -1.450 11.700 1.00 93.38 86 LEU A CA 1
ATOM 638 C C . LEU A 1 86 ? -2.197 -2.484 12.835 1.00 93.38 86 LEU A C 1
ATOM 640 O O . LEU A 1 86 ? -2.825 -2.250 13.861 1.00 93.38 86 LEU A O 1
ATOM 644 N N . PHE A 1 87 ? -1.513 -3.619 12.683 1.00 91.50 87 PHE A N 1
ATOM 645 C CA . PHE A 1 87 ? -1.542 -4.688 13.689 1.00 91.50 87 PHE A CA 1
ATOM 646 C C . PHE A 1 87 ? -0.483 -4.549 14.793 1.00 91.50 87 PHE A C 1
ATOM 648 O O . PHE A 1 87 ? -0.516 -5.310 15.757 1.00 91.50 87 PHE A O 1
ATOM 655 N N . ARG A 1 88 ? 0.446 -3.590 14.678 1.00 90.25 88 ARG A N 1
ATOM 656 C CA . ARG A 1 88 ? 1.478 -3.305 15.693 1.00 90.25 88 ARG A CA 1
ATOM 657 C C . ARG A 1 88 ? 1.107 -2.123 16.583 1.00 90.25 88 ARG A C 1
ATOM 659 O O . ARG A 1 88 ? 1.252 -2.212 17.796 1.00 90.25 88 ARG A O 1
ATOM 666 N N . ALA A 1 89 ? 0.629 -1.040 15.977 1.00 89.56 89 ALA A N 1
ATOM 667 C CA . ALA A 1 89 ? 0.286 0.216 16.634 1.00 89.56 89 ALA A CA 1
ATOM 668 C C . ALA A 1 89 ? -1.068 0.741 16.109 1.00 89.56 89 ALA A C 1
ATOM 670 O O . ALA A 1 89 ? -1.125 1.785 15.464 1.00 89.56 89 ALA A O 1
ATOM 671 N N . PRO A 1 90 ? -2.182 0.024 16.357 1.00 87.81 90 PRO A N 1
ATOM 672 C CA . PRO A 1 90 ? -3.487 0.334 15.761 1.00 87.81 90 PRO A CA 1
ATOM 673 C C . PRO A 1 90 ? -4.019 1.731 16.105 1.00 87.81 90 PRO A C 1
ATOM 675 O O . PRO A 1 90 ? -4.809 2.280 15.349 1.00 87.81 90 PRO A O 1
ATOM 678 N N . GLN A 1 91 ? -3.600 2.305 17.237 1.00 88.19 91 GLN A N 1
ATOM 679 C CA . GLN A 1 91 ? -4.032 3.638 17.673 1.00 88.19 91 GLN A CA 1
ATOM 680 C C . GLN A 1 91 ? -3.399 4.765 16.842 1.00 88.19 91 GLN A C 1
ATOM 682 O O . GLN A 1 91 ? -3.964 5.851 16.755 1.00 88.19 9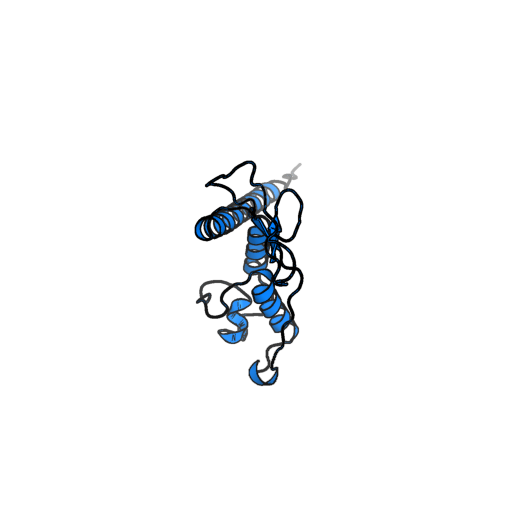1 GLN A O 1
ATOM 687 N N . ASP A 1 92 ? -2.261 4.490 16.201 1.00 88.12 92 ASP A N 1
ATOM 688 C CA . ASP A 1 92 ? -1.487 5.470 15.435 1.00 88.12 92 ASP A CA 1
ATOM 689 C C . ASP A 1 92 ? -1.804 5.410 13.930 1.00 88.12 92 ASP A C 1
ATOM 691 O O . ASP A 1 92 ? -1.225 6.147 13.131 1.00 88.12 92 ASP A O 1
ATOM 695 N N . VAL A 1 93 ? -2.721 4.522 13.526 1.00 92.69 93 VAL A N 1
ATOM 696 C CA . VAL A 1 93 ? -3.043 4.247 12.125 1.00 92.69 93 VAL A CA 1
ATOM 697 C C . VAL A 1 93 ? -4.513 4.537 11.852 1.00 92.69 93 VAL A C 1
ATOM 699 O O . VAL A 1 93 ? -5.406 3.803 12.267 1.00 92.69 93 VAL A O 1
ATOM 702 N N . SER A 1 94 ? -4.764 5.598 11.089 1.00 94.00 94 SER A N 1
ATOM 703 C CA . SER A 1 94 ? -6.111 6.023 10.687 1.00 94.00 94 SER A CA 1
ATOM 704 C C . SER A 1 94 ? -6.449 5.729 9.221 1.00 94.00 94 SER A C 1
ATOM 706 O O . SER A 1 94 ? -7.587 5.952 8.811 1.00 94.00 94 SER A O 1
ATOM 708 N N . GLY A 1 95 ? -5.494 5.216 8.441 1.00 94.94 95 GLY A N 1
ATOM 709 C CA . GLY A 1 95 ? -5.643 4.898 7.019 1.00 94.94 95 GLY A CA 1
ATOM 710 C C . GLY A 1 95 ? -4.320 5.036 6.265 1.00 94.94 95 GLY A C 1
ATOM 711 O O . GLY A 1 95 ? -3.259 5.112 6.891 1.00 94.94 95 GLY A O 1
ATOM 712 N N . LEU A 1 96 ? -4.386 5.095 4.930 1.00 95.00 96 LEU A N 1
ATOM 713 C CA . LEU A 1 96 ? -3.214 5.364 4.085 1.00 95.00 96 LEU A CA 1
ATOM 714 C C . LEU A 1 96 ? -2.542 6.690 4.453 1.00 95.00 96 LEU A C 1
ATOM 716 O O . LEU A 1 96 ? -3.137 7.770 4.350 1.00 95.00 96 LEU A O 1
ATOM 720 N N . THR A 1 97 ? -1.260 6.617 4.788 1.00 94.31 97 THR A N 1
ATOM 721 C CA . THR A 1 97 ? -0.440 7.788 5.091 1.00 94.31 97 THR A CA 1
ATOM 722 C C . THR A 1 97 ? 0.128 8.415 3.817 1.00 94.31 97 THR A C 1
ATOM 724 O O . THR A 1 97 ? -0.015 7.897 2.704 1.00 94.31 97 THR A O 1
ATOM 727 N N . GLN A 1 98 ? 0.811 9.553 3.963 1.00 91.62 98 GLN A N 1
ATOM 728 C CA . GLN A 1 98 ? 1.543 10.136 2.840 1.00 91.62 98 GLN A CA 1
ATOM 729 C C . GLN A 1 98 ? 2.699 9.238 2.380 1.00 91.62 98 GLN A C 1
ATOM 731 O O . GLN A 1 98 ? 2.936 9.115 1.181 1.00 91.62 98 GLN A O 1
ATOM 736 N N . TRP A 1 99 ? 3.366 8.562 3.319 1.00 90.25 99 TRP A N 1
ATOM 737 C CA . TRP A 1 99 ? 4.432 7.611 3.013 1.00 90.25 99 TRP A CA 1
ATOM 738 C C . TRP A 1 99 ? 3.920 6.457 2.146 1.00 90.25 99 TRP A C 1
ATOM 740 O O . TRP A 1 99 ? 4.565 6.118 1.159 1.00 90.25 99 TRP A O 1
ATOM 750 N N . ASP A 1 100 ? 2.737 5.913 2.458 1.00 92.94 100 ASP A N 1
ATOM 751 C CA . ASP A 1 100 ? 2.124 4.823 1.688 1.00 92.94 100 ASP A CA 1
ATOM 752 C C . ASP A 1 100 ? 1.857 5.241 0.237 1.00 92.94 100 ASP A C 1
ATOM 754 O O . ASP A 1 100 ? 2.205 4.533 -0.710 1.00 92.94 100 ASP A O 1
ATOM 758 N N . LYS A 1 101 ? 1.277 6.434 0.057 1.00 93.25 101 LYS A N 1
ATOM 759 C CA . LYS A 1 101 ? 0.955 6.993 -1.264 1.00 93.25 101 LYS A CA 1
ATOM 760 C C . LYS A 1 101 ? 2.209 7.261 -2.087 1.00 93.25 101 LYS A C 1
ATOM 762 O O . LYS A 1 101 ? 2.227 6.963 -3.278 1.00 93.25 101 LYS A O 1
ATOM 767 N N . ASP A 1 102 ? 3.247 7.808 -1.462 1.00 90.69 102 ASP A N 1
ATOM 768 C CA . ASP A 1 102 ? 4.512 8.106 -2.135 1.00 90.69 102 ASP A CA 1
ATOM 769 C C . ASP A 1 102 ? 5.253 6.825 -2.506 1.00 90.69 102 ASP A C 1
ATOM 771 O O . ASP A 1 102 ? 5.788 6.714 -3.606 1.00 90.69 102 ASP A O 1
ATOM 775 N N . TYR A 1 103 ? 5.224 5.823 -1.629 1.00 88.50 103 TYR A N 1
ATOM 776 C CA . TYR A 1 103 ? 5.795 4.518 -1.920 1.00 88.50 103 TYR A CA 1
ATOM 777 C C . TYR A 1 103 ? 5.094 3.841 -3.102 1.00 88.50 103 TYR A C 1
ATOM 779 O O . TYR A 1 103 ? 5.769 3.380 -4.020 1.00 88.50 103 TYR A O 1
ATOM 787 N N . LEU A 1 104 ? 3.756 3.833 -3.131 1.00 90.31 104 LEU A N 1
ATOM 788 C CA . LEU A 1 104 ? 3.007 3.304 -4.273 1.00 90.31 104 LEU A CA 1
ATOM 789 C C . LEU A 1 104 ? 3.296 4.100 -5.552 1.00 90.31 104 LEU A C 1
ATOM 791 O O . LEU A 1 104 ? 3.577 3.503 -6.586 1.00 90.31 104 LEU A O 1
ATOM 795 N N . ALA A 1 105 ? 3.290 5.433 -5.501 1.00 90.06 105 ALA A N 1
ATOM 796 C CA . ALA A 1 105 ? 3.611 6.256 -6.666 1.00 90.06 105 ALA A CA 1
ATOM 797 C C . ALA A 1 105 ? 5.007 5.929 -7.224 1.00 90.06 105 ALA A C 1
ATOM 799 O O . ALA A 1 105 ? 5.150 5.674 -8.420 1.00 90.06 105 ALA A O 1
ATOM 800 N N . ALA A 1 106 ? 6.016 5.842 -6.355 1.00 86.50 106 ALA A N 1
ATOM 801 C CA . ALA A 1 106 ? 7.376 5.474 -6.728 1.00 86.50 106 ALA A CA 1
ATOM 802 C C . ALA A 1 106 ? 7.474 4.043 -7.279 1.00 86.50 106 ALA A C 1
ATOM 804 O O . ALA A 1 106 ? 8.179 3.805 -8.262 1.00 86.50 106 ALA A O 1
ATOM 805 N N . LEU A 1 107 ? 6.755 3.092 -6.675 1.00 84.75 107 LEU A N 1
ATOM 806 C CA . LEU A 1 107 ? 6.724 1.698 -7.110 1.00 84.75 107 LEU A CA 1
ATOM 807 C C . LEU A 1 107 ? 6.180 1.564 -8.534 1.00 84.75 107 LEU A C 1
ATOM 809 O O . LEU A 1 107 ? 6.771 0.860 -9.350 1.00 84.75 107 LEU A O 1
ATOM 813 N N . TYR A 1 108 ? 5.084 2.258 -8.836 1.00 84.25 108 TYR A N 1
ATOM 814 C CA . TYR A 1 108 ? 4.448 2.205 -10.152 1.00 84.25 108 TYR A CA 1
ATOM 815 C C . TYR A 1 108 ? 5.125 3.117 -11.190 1.00 84.25 108 TYR A C 1
ATOM 817 O O . TYR A 1 108 ? 4.977 2.880 -12.387 1.00 84.25 108 TYR A O 1
ATOM 825 N N . ALA A 1 109 ? 5.903 4.118 -10.767 1.00 83.75 109 ALA A N 1
ATOM 826 C CA . ALA A 1 109 ? 6.744 4.920 -11.659 1.00 83.75 109 ALA A CA 1
ATOM 827 C C . ALA A 1 109 ? 8.064 4.218 -12.035 1.00 83.75 109 ALA A C 1
ATOM 829 O O . ALA A 1 109 ? 8.673 4.536 -13.061 1.00 83.75 109 ALA A O 1
ATOM 830 N N . ALA A 1 110 ? 8.538 3.274 -11.215 1.00 76.56 110 ALA A N 1
ATOM 831 C CA . ALA A 1 110 ? 9.790 2.574 -11.458 1.00 76.56 110 ALA A CA 1
ATOM 832 C C . ALA A 1 110 ? 9.696 1.628 -12.680 1.00 76.56 110 ALA A C 1
ATOM 834 O O . ALA A 1 110 ? 8.743 0.858 -12.800 1.00 76.56 110 ALA A O 1
ATOM 835 N N . PRO A 1 111 ? 10.715 1.601 -13.566 1.00 66.94 111 PRO A N 1
ATOM 836 C CA . PRO A 1 111 ? 10.756 0.673 -14.695 1.00 66.94 111 PRO A CA 1
ATOM 837 C C . PRO A 1 111 ? 10.645 -0.795 -14.250 1.00 66.94 111 PRO A C 1
ATOM 839 O O . PRO A 1 111 ? 11.486 -1.286 -13.491 1.00 66.94 111 PRO A O 1
ATOM 842 N N . THR A 1 112 ? 9.616 -1.495 -14.735 1.00 66.00 112 THR A N 1
ATOM 843 C CA . THR A 1 112 ? 9.279 -2.890 -14.372 1.00 66.00 112 THR A CA 1
ATOM 844 C C . THR A 1 112 ? 10.093 -3.934 -15.153 1.00 66.00 112 THR A C 1
ATOM 846 O O . THR A 1 112 ? 9.984 -5.131 -14.909 1.00 66.00 112 THR A O 1
ATOM 849 N N . ASP A 1 113 ? 10.925 -3.494 -16.097 1.00 63.03 113 ASP A N 1
ATOM 850 C CA . ASP A 1 113 ? 11.704 -4.314 -17.027 1.00 63.03 113 ASP A CA 1
ATOM 851 C C . ASP A 1 113 ? 13.169 -4.489 -16.586 1.00 63.03 113 ASP A C 1
ATOM 853 O O . ASP A 1 113 ? 14.043 -4.731 -17.413 1.00 63.03 113 ASP A O 1
ATOM 857 N N . ARG A 1 114 ? 13.506 -4.343 -15.297 1.00 60.94 114 ARG A N 1
ATOM 858 C CA . ARG A 1 114 ? 14.905 -4.492 -14.849 1.00 60.94 114 ARG A CA 1
ATOM 859 C C . ARG A 1 114 ? 15.329 -5.956 -14.747 1.00 60.94 114 ARG A C 1
ATOM 861 O O . ARG A 1 114 ? 14.560 -6.822 -14.350 1.00 60.94 114 ARG A O 1
ATOM 868 N N . ALA A 1 115 ? 16.593 -6.222 -15.074 1.00 52.09 115 ALA A N 1
ATOM 869 C CA . ALA A 1 115 ? 17.125 -7.580 -15.208 1.00 52.09 115 ALA A CA 1
ATOM 870 C C . ALA A 1 115 ? 17.280 -8.360 -13.879 1.00 52.09 115 ALA A C 1
ATOM 872 O O . ALA A 1 115 ? 17.548 -9.559 -13.909 1.00 52.09 115 ALA A O 1
ATOM 873 N N . ASN A 1 116 ? 17.160 -7.710 -12.711 1.00 55.97 116 ASN A N 1
ATOM 874 C CA . ASN A 1 116 ? 17.299 -8.347 -11.393 1.00 55.97 116 ASN A CA 1
ATOM 875 C C . ASN A 1 116 ? 16.497 -7.595 -10.309 1.00 55.97 116 ASN A C 1
ATOM 877 O O . ASN A 1 116 ? 16.473 -6.364 -10.316 1.00 55.97 116 ASN A O 1
ATOM 881 N N . GLY A 1 117 ? 15.934 -8.315 -9.329 1.00 56.19 117 GLY A N 1
ATOM 882 C CA . GLY A 1 117 ? 15.154 -7.761 -8.210 1.00 56.19 117 GLY A CA 1
ATOM 883 C C . GLY A 1 117 ? 15.887 -6.672 -7.415 1.00 56.19 117 GLY A C 1
ATOM 884 O O . GLY A 1 117 ? 15.325 -5.613 -7.177 1.00 56.19 117 GLY A O 1
ATOM 885 N N . ARG A 1 118 ? 17.197 -6.817 -7.152 1.00 57.72 118 ARG A N 1
ATOM 886 C CA . ARG A 1 118 ? 17.973 -5.745 -6.481 1.00 57.72 118 ARG A CA 1
ATOM 887 C C . ARG A 1 118 ? 18.017 -4.431 -7.271 1.00 57.72 118 ARG A C 1
ATOM 889 O O . ARG A 1 118 ? 18.113 -3.357 -6.688 1.00 57.72 118 ARG A O 1
ATOM 896 N N . GLN A 1 119 ? 18.000 -4.505 -8.604 1.00 56.88 119 GLN A N 1
ATOM 897 C CA . GLN A 1 119 ? 17.960 -3.309 -9.453 1.00 56.88 119 GLN A CA 1
ATOM 898 C C . GLN A 1 119 ? 16.551 -2.706 -9.497 1.00 56.88 119 GLN A C 1
ATOM 900 O O . GLN A 1 119 ? 16.406 -1.503 -9.713 1.00 56.88 119 GLN A O 1
ATOM 905 N N . GLN A 1 120 ? 15.514 -3.523 -9.304 1.00 61.97 120 GLN A N 1
ATOM 906 C CA . GLN A 1 120 ? 14.141 -3.057 -9.142 1.00 61.97 120 GLN A CA 1
ATOM 907 C C . GLN A 1 120 ? 14.004 -2.264 -7.836 1.00 61.97 120 GLN A C 1
ATOM 909 O O . GLN A 1 120 ? 13.620 -1.098 -7.903 1.00 61.97 120 GLN A O 1
ATOM 914 N N . ASP A 1 121 ? 14.457 -2.820 -6.708 1.00 67.56 121 ASP A N 1
ATOM 915 C CA . ASP A 1 121 ? 14.446 -2.161 -5.390 1.00 67.56 121 ASP A CA 1
ATOM 916 C C . ASP A 1 121 ? 15.165 -0.805 -5.421 1.00 67.56 121 ASP A C 1
ATOM 918 O O . ASP A 1 121 ? 14.629 0.215 -4.984 1.00 67.56 121 ASP A O 1
ATOM 922 N N . ALA A 1 122 ? 16.361 -0.768 -6.020 1.00 67.06 122 ALA A N 1
ATOM 923 C CA . ALA A 1 122 ? 17.134 0.462 -6.174 1.00 67.06 122 ALA A CA 1
ATOM 924 C C . ALA A 1 122 ? 16.401 1.519 -7.015 1.00 67.06 122 ALA A C 1
ATOM 926 O O . ALA A 1 122 ? 16.527 2.714 -6.756 1.00 67.06 122 ALA A O 1
ATOM 927 N N . GLY A 1 123 ? 15.620 1.105 -8.015 1.00 68.25 123 GLY A N 1
ATOM 928 C CA . GLY A 1 123 ? 14.840 2.043 -8.814 1.00 68.25 123 GLY A CA 1
ATOM 929 C C . GLY A 1 123 ? 13.603 2.577 -8.116 1.00 68.25 123 GLY A C 1
ATOM 930 O O . GLY A 1 123 ? 13.292 3.744 -8.316 1.00 68.25 123 GLY A O 1
ATOM 931 N N . VAL A 1 124 ? 12.934 1.761 -7.297 1.00 74.75 124 VAL A N 1
ATOM 932 C CA . VAL A 1 124 ? 11.827 2.229 -6.449 1.00 74.75 124 VAL A CA 1
ATOM 933 C C . VAL A 1 124 ? 12.355 3.244 -5.436 1.00 74.75 124 VAL A C 1
ATOM 935 O O . VAL A 1 124 ? 11.808 4.336 -5.315 1.00 74.75 124 VAL A O 1
ATOM 938 N N . ALA A 1 125 ? 13.479 2.937 -4.779 1.00 76.44 125 ALA A N 1
ATOM 939 C CA . ALA A 1 125 ? 14.136 3.866 -3.861 1.00 76.44 125 ALA A CA 1
ATOM 940 C C . ALA A 1 125 ? 14.542 5.178 -4.556 1.00 76.44 125 ALA A C 1
ATOM 942 O O . ALA A 1 125 ? 14.321 6.261 -4.018 1.00 76.44 125 ALA A O 1
ATOM 943 N N . HIS A 1 126 ? 15.097 5.096 -5.769 1.00 76.62 126 HIS A N 1
ATOM 944 C CA . HIS A 1 126 ? 15.463 6.276 -6.548 1.00 76.62 126 HIS A CA 1
ATOM 945 C C . HIS A 1 126 ? 14.242 7.129 -6.923 1.00 76.62 126 HIS A C 1
ATOM 947 O O . HIS A 1 126 ? 14.278 8.343 -6.732 1.00 76.62 126 HIS A O 1
ATOM 953 N N . ALA A 1 127 ? 13.158 6.505 -7.395 1.00 79.19 127 ALA A N 1
ATOM 954 C CA . ALA A 1 127 ? 11.914 7.198 -7.729 1.00 79.19 127 ALA A CA 1
ATOM 955 C C . ALA A 1 127 ? 11.304 7.900 -6.504 1.00 79.19 127 ALA A C 1
ATOM 957 O O . ALA A 1 127 ? 10.892 9.052 -6.602 1.00 79.19 127 ALA A O 1
ATOM 958 N N . LEU A 1 128 ? 11.332 7.255 -5.333 1.00 82.38 128 LEU A N 1
ATOM 959 C CA . LEU A 1 128 ? 10.838 7.834 -4.082 1.00 82.38 128 LEU A CA 1
ATOM 960 C C . LEU A 1 128 ? 11.641 9.074 -3.656 1.00 82.38 128 LEU A C 1
ATOM 962 O O . LEU A 1 128 ? 11.066 10.086 -3.257 1.00 82.38 128 LEU A O 1
ATOM 966 N N . ILE A 1 129 ? 12.975 9.008 -3.751 1.00 83.62 129 ILE A N 1
ATOM 967 C CA . ILE A 1 129 ? 13.858 10.143 -3.437 1.00 83.62 129 ILE A CA 1
ATOM 968 C C . ILE A 1 129 ? 13.612 11.299 -4.411 1.00 83.62 129 ILE A C 1
ATOM 970 O O . ILE A 1 129 ? 13.543 12.450 -3.984 1.00 83.62 129 ILE A O 1
ATOM 974 N N . GLN A 1 130 ? 13.474 10.997 -5.703 1.00 80.81 130 GLN A N 1
ATOM 975 C CA . GLN A 1 130 ? 13.224 12.000 -6.734 1.00 80.81 130 GLN A CA 1
ATOM 976 C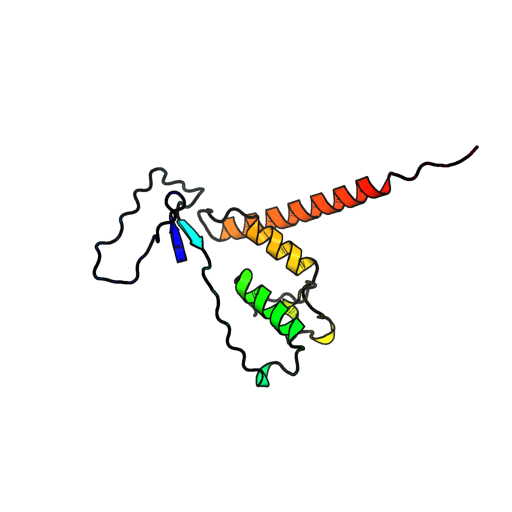 C . GLN A 1 130 ? 11.887 12.716 -6.502 1.00 80.81 130 GLN A C 1
ATOM 978 O O . GLN A 1 130 ? 11.846 13.943 -6.474 1.00 80.81 130 GLN A O 1
ATOM 983 N N . GLN A 1 131 ? 10.822 11.960 -6.232 1.00 81.12 131 GLN A N 1
ATOM 984 C CA . GLN A 1 131 ? 9.493 12.506 -5.965 1.00 81.12 131 GLN A CA 1
ATOM 985 C C . GLN A 1 131 ? 9.463 13.414 -4.726 1.00 81.12 131 GLN A C 1
ATOM 987 O O . GLN A 1 131 ? 8.791 14.446 -4.731 1.00 81.12 131 GLN A O 1
ATOM 992 N N . ARG A 1 132 ? 10.193 13.059 -3.657 1.00 80.56 132 ARG A N 1
ATOM 993 C CA . ARG A 1 132 ? 10.313 13.928 -2.474 1.00 80.56 132 ARG A CA 1
ATOM 994 C C . ARG A 1 132 ? 10.991 15.252 -2.801 1.00 80.56 132 ARG A C 1
ATOM 996 O O . ARG A 1 132 ? 10.459 16.292 -2.435 1.00 80.56 132 ARG A O 1
ATOM 1003 N N . ARG A 1 133 ? 12.105 15.216 -3.539 1.00 81.19 133 ARG A N 1
ATOM 1004 C CA . ARG A 1 133 ? 12.831 16.430 -3.951 1.00 81.19 133 ARG A CA 1
ATOM 1005 C C . ARG A 1 133 ? 11.975 17.354 -4.810 1.00 81.19 133 ARG A 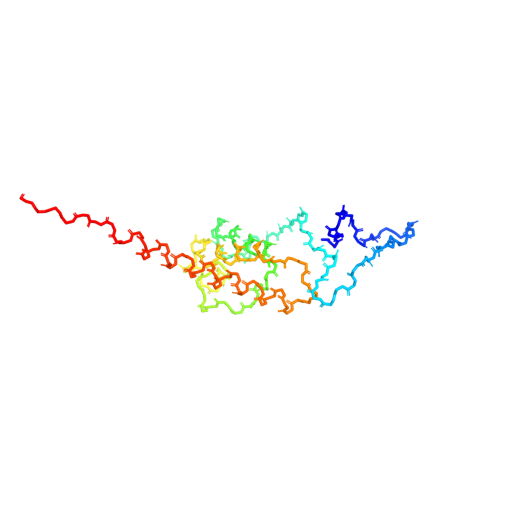C 1
ATOM 1007 O O . ARG A 1 133 ? 12.036 18.565 -4.650 1.00 81.19 133 ARG A O 1
ATOM 1014 N N . GLU A 1 134 ? 11.181 16.786 -5.714 1.00 81.06 134 GLU A N 1
ATOM 1015 C CA . GLU A 1 134 ? 10.264 17.562 -6.553 1.00 81.06 134 GLU A CA 1
ATOM 1016 C C . GLU A 1 134 ? 9.195 18.267 -5.715 1.00 81.06 134 GLU A C 1
ATOM 1018 O O . GLU A 1 134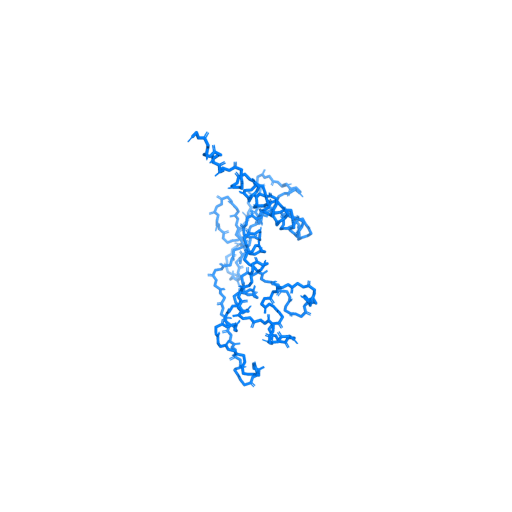 ? 8.922 19.438 -5.947 1.00 81.06 134 GLU A O 1
ATOM 1023 N N . ARG A 1 135 ? 8.629 17.599 -4.703 1.00 75.31 135 ARG A N 1
ATOM 1024 C CA . ARG A 1 135 ? 7.666 18.237 -3.793 1.00 75.31 135 ARG A CA 1
ATOM 1025 C C . ARG A 1 135 ? 8.280 19.319 -2.918 1.00 75.31 135 ARG A C 1
ATOM 1027 O O . ARG A 1 135 ? 7.691 20.386 -2.818 1.00 75.31 135 ARG A O 1
ATOM 1034 N N . GLU A 1 136 ? 9.448 19.061 -2.336 1.00 74.75 136 GLU A N 1
ATOM 1035 C CA . GLU A 1 136 ? 10.177 20.054 -1.535 1.00 74.75 136 GLU A CA 1
ATOM 1036 C C . GLU A 1 136 ? 10.466 21.317 -2.371 1.00 74.75 136 GLU A C 1
ATOM 1038 O O . GLU A 1 136 ? 10.211 22.429 -1.918 1.00 74.75 136 GLU A O 1
ATOM 1043 N N . GLY A 1 137 ? 10.872 21.160 -3.637 1.00 70.62 137 GLY A N 1
ATOM 1044 C CA . GLY A 1 137 ? 11.083 22.292 -4.548 1.00 70.62 137 GLY A CA 1
ATOM 1045 C C . GLY A 1 137 ? 9.802 23.037 -4.957 1.00 70.62 137 GLY A C 1
ATOM 1046 O O . GLY A 1 137 ? 9.835 24.251 -5.139 1.00 70.62 137 GLY A O 1
ATOM 1047 N N . LEU A 1 138 ? 8.662 22.345 -5.079 1.00 65.19 138 LEU A N 1
ATOM 1048 C CA . LEU A 1 138 ? 7.360 22.966 -5.378 1.00 65.19 138 LEU A CA 1
ATOM 1049 C C . LEU A 1 138 ? 6.807 23.775 -4.190 1.00 65.19 138 LEU A C 1
ATOM 1051 O O . LEU A 1 138 ? 6.114 24.772 -4.393 1.00 65.19 138 LEU A O 1
ATOM 1055 N N . GLU A 1 139 ? 7.105 23.353 -2.959 1.00 59.59 139 GLU A N 1
ATOM 1056 C CA . GLU A 1 139 ? 6.735 24.075 -1.736 1.00 59.59 139 GLU A CA 1
ATOM 1057 C C . GLU A 1 139 ? 7.582 25.345 -1.542 1.00 59.59 139 GLU A C 1
ATOM 1059 O O . GLU A 1 139 ? 7.050 26.377 -1.126 1.00 59.59 139 GLU A O 1
ATOM 1064 N N . GLU A 1 140 ? 8.869 25.312 -1.908 1.00 57.25 140 GLU A N 1
ATOM 1065 C CA . GLU A 1 140 ? 9.760 26.482 -1.861 1.00 57.25 140 GLU A CA 1
ATOM 1066 C C . GLU A 1 140 ? 9.382 27.564 -2.892 1.00 57.25 140 GLU A C 1
ATOM 1068 O O . GLU A 1 140 ? 9.383 28.753 -2.565 1.00 57.25 140 GLU A O 1
ATOM 1073 N N . ASP A 1 141 ? 8.986 27.176 -4.109 1.00 57.41 141 ASP A N 1
ATOM 1074 C CA . ASP A 1 141 ? 8.622 28.115 -5.186 1.00 57.41 141 ASP A CA 1
ATOM 1075 C C . ASP A 1 141 ? 7.233 28.761 -4.954 1.00 57.41 141 ASP A C 1
ATOM 1077 O O . ASP A 1 141 ? 7.000 29.931 -5.264 1.00 57.41 141 ASP A O 1
ATOM 1081 N N . GLY A 1 142 ? 6.310 28.035 -4.308 1.00 53.47 142 GLY A N 1
ATOM 1082 C CA . GLY A 1 142 ? 4.981 28.537 -3.930 1.00 53.47 142 GLY A CA 1
ATOM 1083 C C . GLY A 1 142 ? 4.970 29.523 -2.752 1.00 53.47 142 GLY A C 1
ATOM 1084 O O . GLY A 1 142 ? 4.005 30.272 -2.589 1.00 53.47 142 GLY A O 1
ATOM 1085 N N . GLY A 1 143 ? 6.033 29.558 -1.940 1.00 53.81 143 GLY A N 1
ATOM 1086 C CA . GLY A 1 143 ? 6.169 30.450 -0.781 1.00 53.81 143 GLY A CA 1
ATOM 1087 C C . GLY A 1 143 ? 6.705 31.855 -1.094 1.00 53.81 143 GLY A C 1
ATOM 1088 O O . GLY A 1 143 ? 6.682 32.721 -0.221 1.00 53.81 143 GLY A O 1
ATOM 1089 N N . SER A 1 144 ? 7.179 32.108 -2.320 1.00 57.66 144 SER A N 1
ATOM 1090 C CA . SER A 1 144 ? 7.858 33.363 -2.690 1.00 57.66 144 SER A CA 1
ATOM 1091 C C . SER A 1 144 ? 6.928 34.457 -3.256 1.00 57.66 144 SER A C 1
ATOM 1093 O O . SER A 1 144 ? 7.346 35.600 -3.430 1.00 57.66 144 SER A O 1
ATOM 1095 N N . ALA A 1 145 ? 5.644 34.168 -3.491 1.00 54.75 145 ALA A N 1
ATOM 1096 C CA . ALA A 1 145 ? 4.707 35.106 -4.118 1.00 54.75 145 ALA A CA 1
ATOM 1097 C C . ALA A 1 145 ? 3.754 35.790 -3.113 1.00 54.75 145 ALA A C 1
ATOM 1099 O O . ALA A 1 145 ? 2.557 35.512 -3.085 1.00 54.75 145 ALA A O 1
ATOM 1100 N N . ALA A 1 146 ? 4.262 36.740 -2.324 1.00 54.78 146 ALA A N 1
ATOM 1101 C CA . ALA A 1 146 ? 3.432 37.765 -1.682 1.00 54.78 146 ALA A CA 1
ATOM 1102 C C . ALA A 1 146 ? 3.951 39.156 -2.092 1.00 54.78 146 ALA A C 1
ATOM 1104 O O . ALA A 1 146 ? 5.084 39.492 -1.745 1.00 54.78 146 ALA A O 1
ATOM 1105 N N . PRO A 1 147 ? 3.185 39.972 -2.843 1.00 55.22 147 PRO A N 1
ATOM 1106 C CA . PRO A 1 147 ? 3.610 41.325 -3.167 1.00 55.22 147 PRO A CA 1
ATOM 1107 C C . PRO A 1 147 ? 3.489 42.213 -1.921 1.00 55.22 147 PRO A C 1
ATOM 1109 O O . PRO A 1 147 ? 2.417 42.325 -1.323 1.00 55.22 147 PRO A O 1
ATOM 1112 N N . ASP A 1 148 ? 4.607 42.832 -1.541 1.00 57.31 148 ASP A N 1
ATOM 1113 C CA . ASP A 1 148 ? 4.700 43.868 -0.511 1.00 57.31 148 ASP A CA 1
ATOM 1114 C C . ASP A 1 148 ? 3.891 45.093 -0.965 1.00 57.31 148 ASP A C 1
ATOM 1116 O O . ASP A 1 148 ? 4.322 45.890 -1.798 1.00 57.31 148 ASP A O 1
ATOM 1120 N N . GLY A 1 149 ? 2.653 45.183 -0.483 1.00 59.66 149 GLY A N 1
ATOM 1121 C CA . GLY A 1 149 ? 1.784 46.330 -0.693 1.00 59.66 149 GLY A CA 1
ATOM 1122 C C . GLY A 1 149 ? 2.120 47.435 0.299 1.00 59.66 149 GLY A C 1
ATOM 1123 O O . GLY A 1 149 ? 1.630 47.417 1.430 1.00 59.66 149 GLY A O 1
ATOM 1124 N N . ARG A 1 150 ? 2.910 48.417 -0.140 1.00 57.06 150 ARG A N 1
ATOM 1125 C CA . ARG A 1 150 ? 2.986 49.741 0.485 1.00 57.06 150 ARG A CA 1
ATOM 1126 C C . ARG A 1 150 ? 3.091 50.828 -0.575 1.00 57.06 150 ARG A C 1
ATOM 1128 O O . ARG A 1 150 ? 4.139 50.956 -1.194 1.00 57.06 150 ARG A O 1
ATOM 1135 N N . GLU A 1 151 ? 2.038 51.633 -0.679 1.00 57.75 151 GLU A N 1
ATOM 1136 C CA . GLU A 1 151 ? 2.119 53.091 -0.847 1.00 57.75 151 GLU A CA 1
ATOM 1137 C C . GLU A 1 151 ? 1.043 53.748 0.023 1.00 57.75 151 GLU A C 1
ATOM 1139 O O . GLU A 1 151 ? -0.091 53.212 0.067 1.00 57.75 151 GLU A O 1
#

Radius of gyration: 21.36 Å; chains: 1; bounding box: 35×83×48 Å

Sequence (151 aa):
MPVTTDTGDIAITLRSDEAPRTVTVRDGSRLRSNVRYDMAWTIVIIDMSRTNGAPLGVLADYVSMVSLAQVDPAADLSGQSTVMNLFRAPQDVSGLTQWDKDYLAALYAAPTDRANGRQQDAGVAHALIQQRREREGLEEDGGSAAPDGRE

pLDDT: mean 76.76, std 13.75, range [52.09, 95.69]

Foldseek 3Di:
DKAFQPPRHDQDDPDDPDDRPDDPDPDPDLFWARIFDDDPDDDDDDDPVPLVPQDPQLVVLLVCLCRLVVDDLPDDPVVPQASSCCVPCVVSGPHGDPVSVLLSVLLVPFDRGGNDPVVSVVSSVVSSVVVVVVVVVVVVVVPPDDDDDDD

Secondary structure (DSSP, 8-state):
-EEETTT--BS----TTS-------S---SSB-SEEE----------GGGSTT--HHHHHHHHHHHHHH---TTS--TTS--GGGTTT-GGG--S--HHHHHHHHHHHHS-TTBSSHHHHHHHHHHHHHHHHHHHHHHHHHHTS-------